Protein AF-A0A520TT79-F1 (afdb_monomer)

Radius of gyration: 25.5 Å; Cα contacts (8 Å, |Δi|>4): 128; chains: 1; bounding box: 28×87×39 Å

Nearest PDB structures (foldseek):
  1na3-assembly1_A  TM=7.933E-01  e=4.179E-03  unidentified
  1a17-assembly1_A  TM=8.486E-01  e=3.997E-02  Homo sapiens
  8a5y-assembly1_K  TM=6.176E-01  e=2.364E-02  Saccharomyces cerevisiae
  6i57-assembly1_A  TM=5.731E-01  e=3.793E-02  Homo sapiens
  3asd-assembly1_A  TM=6.061E-01  e=7.911E-02  Paramagnetospirillum magneticum AMB-1

pLDDT: mean 86.6, std 17.63, range [43.56, 98.81]

Sequence (146 aa):
MKVISFYLISLSLCFLISCSGLQKKELGPKDLEIEALSSSIKLLSDDMGLLKNEILKINAKKPSVQRIIVEADNFWEKGDLSNSSSLLERALRIAKNESAVYLRLSHLRLEQGLAKESSAFASRGLINKEASAWEVVLLSIYTNNS

Foldseek 3Di:
DPPVVVVVVVVVVVPPPPPPPPPPPPQDPVSVVVVVVVVVLVVCLVDLVNLVVLLLPDAWPDPVLRVLQVVLVVCVVVVNLPSSLVSLVVSCVVPVQTLSSLLSQLSSCVVVVNLVRSLVSLVSNCVRPPDDPVSVSSSVSSNVVD

Mean predicted aligned error: 10.43 Å

Structure (mmCIF, N/CA/C/O backbone):
data_AF-A0A520TT79-F1
#
_entry.id   AF-A0A520TT79-F1
#
loop_
_atom_site.group_PDB
_atom_site.id
_atom_site.type_symbol
_atom_site.label_atom_id
_atom_site.label_alt_id
_atom_site.label_comp_id
_atom_site.label_asym_id
_atom_site.label_entity_id
_atom_site.label_seq_id
_atom_site.pdbx_PDB_ins_code
_atom_site.Cartn_x
_atom_site.Cartn_y
_atom_site.Cartn_z
_atom_site.occupancy
_atom_site.B_iso_or_equiv
_atom_site.auth_seq_id
_atom_site.auth_comp_id
_atom_site.auth_asym_id
_atom_site.auth_atom_id
_atom_site.pdbx_PDB_model_num
ATOM 1 N N . MET A 1 1 ? -13.907 74.036 17.811 1.00 52.94 1 MET A N 1
ATOM 2 C CA . MET A 1 1 ? -14.245 72.627 17.489 1.00 52.94 1 MET A CA 1
ATOM 3 C C . MET A 1 1 ? -14.765 72.468 16.049 1.00 52.94 1 MET A C 1
ATOM 5 O O . MET A 1 1 ? -15.885 72.026 15.849 1.00 52.94 1 MET A O 1
ATOM 9 N N . LYS A 1 2 ? -13.990 72.839 15.019 1.00 51.03 2 LYS A N 1
ATOM 10 C CA . LYS A 1 2 ? -14.358 72.584 13.603 1.00 51.03 2 LYS A CA 1
ATOM 11 C C . LYS A 1 2 ? -13.270 71.843 12.817 1.00 51.03 2 LYS A C 1
ATOM 13 O O . LYS A 1 2 ? -13.569 71.220 11.811 1.00 51.03 2 LYS A O 1
ATOM 18 N N . VAL A 1 3 ? -12.034 71.836 13.321 1.00 51.16 3 VAL A N 1
ATOM 19 C CA . VAL A 1 3 ? -10.882 71.230 12.635 1.00 51.16 3 VAL A CA 1
ATOM 20 C C . VAL A 1 3 ? -10.825 69.709 12.839 1.00 51.16 3 VAL A C 1
ATOM 22 O O . VAL A 1 3 ? -10.528 68.981 11.903 1.00 51.16 3 VAL A O 1
ATOM 25 N N . ILE A 1 4 ? -11.213 69.207 14.019 1.00 53.47 4 ILE A N 1
ATOM 26 C CA . ILE A 1 4 ? -11.199 67.762 14.336 1.00 53.47 4 ILE A CA 1
ATOM 27 C C . ILE A 1 4 ? -12.259 66.985 13.527 1.00 53.47 4 ILE A C 1
ATOM 29 O O . ILE A 1 4 ? -12.027 65.845 13.140 1.00 53.47 4 ILE A O 1
ATOM 33 N N . SER A 1 5 ? -13.389 67.623 13.198 1.00 46.81 5 SER A N 1
ATOM 34 C CA . SER A 1 5 ? -14.456 67.022 12.379 1.00 46.81 5 SER A CA 1
ATOM 35 C C . SER A 1 5 ? -14.012 66.765 10.929 1.00 46.81 5 SER A C 1
ATOM 37 O O . SER A 1 5 ? -14.364 65.747 10.341 1.00 46.81 5 SER A O 1
ATOM 39 N N . PHE A 1 6 ? -13.157 67.630 10.369 1.00 50.97 6 PHE A N 1
ATOM 40 C CA . PHE A 1 6 ? -12.697 67.495 8.982 1.00 50.97 6 PHE A CA 1
ATOM 41 C C . PHE A 1 6 ? -11.716 66.326 8.788 1.00 50.97 6 PHE A C 1
ATOM 43 O O . PHE A 1 6 ? -11.747 65.652 7.759 1.00 50.97 6 PHE A O 1
ATOM 50 N N . TYR A 1 7 ? -10.888 66.033 9.798 1.00 53.09 7 TYR A N 1
ATOM 51 C CA . TYR A 1 7 ? -9.951 64.905 9.753 1.00 53.09 7 TYR A CA 1
ATOM 52 C C . TYR A 1 7 ? -10.654 63.543 9.841 1.00 53.09 7 TYR A C 1
ATOM 54 O O . TYR A 1 7 ? -10.237 62.603 9.168 1.00 53.09 7 TYR A O 1
ATOM 62 N N . LEU A 1 8 ? -11.754 63.442 10.596 1.00 52.56 8 LEU A N 1
ATOM 63 C CA . LEU A 1 8 ? -12.540 62.204 10.691 1.00 52.56 8 LEU A CA 1
ATOM 64 C C . LEU A 1 8 ? -13.302 61.881 9.395 1.00 52.56 8 LEU A C 1
ATOM 66 O O . LEU A 1 8 ? -13.481 60.711 9.069 1.00 52.56 8 LEU A O 1
ATOM 70 N N . ILE A 1 9 ? -13.694 62.897 8.622 1.00 54.84 9 ILE A N 1
ATOM 71 C CA . ILE A 1 9 ? -14.357 62.706 7.322 1.00 54.84 9 ILE A CA 1
ATOM 72 C C . ILE A 1 9 ? -13.335 62.327 6.235 1.00 54.84 9 ILE A C 1
ATOM 74 O O . ILE A 1 9 ? -13.615 61.467 5.403 1.00 54.84 9 ILE A O 1
ATOM 78 N N . SER A 1 10 ? -12.125 62.897 6.285 1.00 53.34 10 SER A N 1
ATOM 79 C CA . SER A 1 10 ? -11.020 62.568 5.369 1.00 53.34 10 SER A CA 1
ATOM 80 C C . SER A 1 10 ? -10.529 61.118 5.521 1.00 53.34 10 SER A C 1
ATOM 82 O O . SER A 1 10 ? -10.279 60.439 4.528 1.00 53.34 10 SER A O 1
ATOM 84 N N . LEU A 1 11 ? -10.476 60.592 6.753 1.00 52.38 11 LEU A N 1
ATOM 85 C CA . LEU A 1 11 ? -10.010 59.223 7.012 1.00 52.38 11 LEU A CA 1
ATOM 86 C C . LEU A 1 11 ? -11.015 58.137 6.573 1.00 52.38 11 LEU A C 1
ATOM 88 O O . LEU A 1 11 ? -10.624 57.003 6.311 1.00 52.38 11 LEU A O 1
ATOM 92 N N . SER A 1 12 ? -12.299 58.487 6.445 1.00 52.94 12 SER A N 1
ATOM 93 C CA . SER A 1 12 ? -13.360 57.574 5.991 1.00 52.94 12 SER A CA 1
ATOM 94 C C . SER A 1 12 ? -13.373 57.384 4.464 1.00 52.94 12 SER A C 1
ATOM 96 O O . SER A 1 12 ? -13.800 56.346 3.960 1.00 52.94 12 SER A O 1
ATOM 98 N N . LEU A 1 13 ? -12.849 58.352 3.699 1.00 51.88 13 LEU A N 1
ATOM 99 C CA . LEU A 1 13 ? -12.938 58.344 2.233 1.00 51.88 13 LEU A CA 1
ATOM 100 C C . LEU A 1 13 ? -11.860 57.489 1.536 1.00 51.88 13 LEU A C 1
ATOM 102 O O . LEU A 1 13 ? -11.985 57.196 0.349 1.00 51.88 13 LEU A O 1
ATOM 106 N N . CYS A 1 14 ? -10.832 57.036 2.259 1.00 49.91 14 CYS A N 1
ATOM 107 C CA . CYS A 1 14 ? -9.761 56.198 1.703 1.00 49.91 14 CYS A CA 1
ATOM 108 C C . CYS A 1 14 ? -10.083 54.691 1.680 1.00 49.91 14 CYS A C 1
ATOM 110 O O . CYS A 1 14 ? -9.304 53.921 1.124 1.00 49.91 14 CYS A O 1
ATOM 112 N N . PHE A 1 15 ? -11.219 54.251 2.234 1.00 49.66 15 PHE A N 1
ATOM 113 C CA . PHE A 1 15 ? -11.574 52.824 2.297 1.00 49.66 15 PHE A CA 1
ATOM 114 C C . PHE A 1 15 ? -12.361 52.288 1.088 1.00 49.66 15 PHE A C 1
ATOM 116 O O . PHE A 1 15 ? -12.661 51.099 1.045 1.00 49.66 15 PHE A O 1
ATOM 123 N N . LEU A 1 16 ? -12.676 53.118 0.085 1.00 53.81 16 LEU A N 1
ATOM 124 C CA . LEU A 1 16 ? -13.553 52.718 -1.030 1.00 53.81 16 LEU A CA 1
ATOM 125 C C . LEU A 1 16 ? -12.866 52.587 -2.402 1.00 53.81 16 LEU A C 1
ATOM 127 O O . LEU A 1 16 ? -13.552 52.357 -3.392 1.00 53.81 16 LEU A O 1
ATOM 131 N N . ILE A 1 17 ? -11.531 52.665 -2.491 1.00 55.91 17 ILE A N 1
ATOM 132 C CA . ILE A 1 17 ? -10.802 52.548 -3.778 1.00 55.91 17 ILE A CA 1
ATOM 133 C C . ILE A 1 17 ? -9.910 51.298 -3.835 1.00 55.91 17 ILE A C 1
ATOM 135 O O . ILE A 1 17 ? -8.846 51.283 -4.439 1.00 55.91 17 ILE A O 1
ATOM 139 N N . SER A 1 18 ? -10.343 50.196 -3.230 1.00 48.12 18 SER A N 1
ATOM 140 C CA . SER A 1 18 ? -9.781 48.875 -3.543 1.00 48.12 18 SER A CA 1
ATOM 141 C C . SER A 1 18 ? -10.837 47.992 -4.197 1.00 48.12 18 SER A C 1
ATOM 143 O O . SER A 1 18 ? -11.164 46.916 -3.717 1.00 48.12 18 SER A O 1
ATOM 145 N N . CYS A 1 19 ? -11.359 48.452 -5.337 1.00 50.62 19 CYS A N 1
ATOM 146 C CA . CYS A 1 19 ? -11.768 47.535 -6.396 1.00 50.62 19 CYS A CA 1
ATOM 147 C C . CYS A 1 19 ? -10.488 47.078 -7.1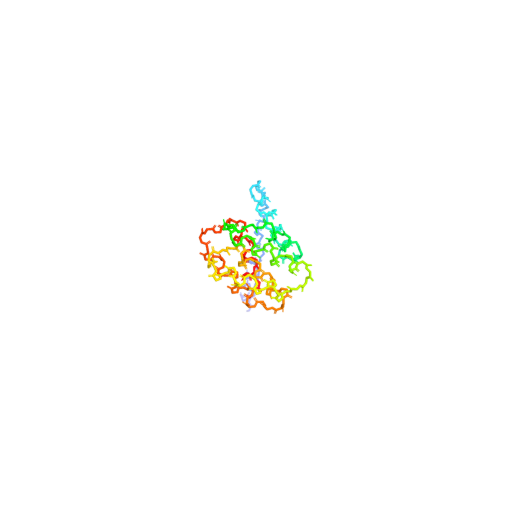00 1.00 50.62 19 CYS A C 1
ATOM 149 O O . CYS A 1 19 ? -10.089 47.630 -8.124 1.00 50.62 19 CYS A O 1
ATOM 151 N N . SER A 1 20 ? -9.803 46.094 -6.518 1.00 51.97 20 SER A N 1
ATOM 152 C CA . SER A 1 20 ? -8.870 45.276 -7.279 1.00 51.97 20 SER A CA 1
ATOM 153 C C . SER A 1 20 ? -9.671 44.646 -8.414 1.00 51.97 20 SER A C 1
ATOM 155 O O . SER A 1 20 ? -10.565 43.832 -8.189 1.00 51.97 20 SER A O 1
ATOM 157 N N . GLY A 1 21 ? -9.396 45.084 -9.643 1.00 52.28 21 GLY A N 1
ATOM 158 C CA . GLY A 1 21 ? -9.916 44.442 -10.837 1.00 52.28 21 GLY A CA 1
ATOM 159 C C . GLY A 1 21 ? -9.570 42.962 -10.765 1.00 52.28 21 GLY A C 1
ATOM 160 O O . GLY A 1 21 ? -8.401 42.588 -10.848 1.00 52.28 21 GLY A O 1
ATOM 161 N N . LEU A 1 22 ? -10.589 42.130 -10.560 1.00 43.56 22 LEU A N 1
ATOM 162 C CA . LEU A 1 22 ? -10.468 40.688 -10.654 1.00 43.56 22 LEU A CA 1
ATOM 163 C C . LEU A 1 22 ? -10.221 40.393 -12.137 1.00 43.56 22 LEU A C 1
ATOM 165 O O . LEU A 1 22 ? -11.156 40.273 -12.928 1.00 43.56 22 LEU A O 1
ATOM 169 N N . GLN A 1 23 ? -8.951 40.373 -12.543 1.00 52.06 23 GLN A N 1
ATOM 170 C CA . GLN A 1 23 ? -8.564 39.837 -13.838 1.00 52.06 23 GLN A CA 1
ATOM 171 C C . GLN A 1 23 ? -9.027 38.383 -13.832 1.00 52.06 23 GLN A C 1
ATOM 173 O O . GLN A 1 23 ? -8.445 37.535 -13.154 1.00 52.06 23 GLN A O 1
ATOM 178 N N . LYS A 1 24 ? -10.126 38.105 -14.536 1.00 52.28 24 LYS A N 1
ATOM 179 C CA . LYS A 1 24 ? -10.556 36.745 -14.828 1.00 52.28 24 LYS A CA 1
ATOM 180 C C . LYS A 1 24 ? -9.459 36.158 -15.709 1.00 52.28 24 LYS A C 1
ATOM 182 O O . LYS A 1 24 ? -9.449 36.380 -16.914 1.00 52.28 24 LYS A O 1
ATOM 187 N N . LYS A 1 25 ? -8.463 35.530 -15.080 1.00 61.00 25 LYS A N 1
ATOM 188 C CA . LYS A 1 25 ? -7.394 34.820 -15.772 1.00 61.00 25 LYS A CA 1
ATOM 189 C C . LYS A 1 25 ? -8.090 33.757 -16.612 1.00 61.00 25 LYS A C 1
ATOM 191 O O . LYS A 1 25 ? -8.681 32.838 -16.054 1.00 61.00 25 LYS A O 1
ATOM 196 N N . GLU A 1 26 ? -8.109 33.933 -17.927 1.00 61.06 26 GLU A N 1
ATOM 197 C CA . GLU A 1 26 ? -8.547 32.871 -18.823 1.00 61.06 26 GLU A CA 1
ATOM 198 C C . GLU A 1 26 ? -7.565 31.716 -18.633 1.00 61.06 26 GLU A C 1
ATOM 200 O O . GLU A 1 26 ? -6.360 31.874 -18.848 1.00 61.06 26 GLU A O 1
ATOM 205 N N . LEU A 1 27 ? -8.060 30.598 -18.098 1.00 64.62 27 LEU A N 1
ATOM 206 C CA . LEU A 1 27 ? -7.239 29.418 -17.871 1.00 64.62 27 LEU A CA 1
ATOM 207 C C . LEU A 1 27 ? -6.736 28.915 -19.223 1.00 64.62 27 LEU A C 1
ATOM 209 O O . LEU A 1 27 ? -7.521 28.687 -20.146 1.00 64.62 27 LEU A O 1
ATOM 213 N N . GLY A 1 28 ? -5.421 28.733 -19.333 1.00 73.12 28 GLY A N 1
ATOM 214 C CA . GLY A 1 28 ? -4.843 28.083 -20.500 1.00 73.12 28 GLY A CA 1
ATOM 215 C C . GLY A 1 28 ? -5.173 26.582 -20.512 1.00 73.12 28 GLY A C 1
ATOM 216 O O . GLY A 1 28 ? -5.502 26.015 -19.469 1.00 73.12 28 GLY A O 1
ATOM 217 N N . PRO A 1 29 ? -5.008 25.885 -21.649 1.00 74.81 29 PRO A N 1
ATOM 218 C CA . PRO A 1 29 ? -5.237 24.437 -21.749 1.00 74.81 29 PRO A CA 1
ATOM 219 C C . PRO A 1 29 ? -4.498 23.615 -20.679 1.00 74.81 29 PRO A C 1
ATOM 221 O O . PRO A 1 29 ? -5.057 22.691 -20.100 1.00 74.81 29 PRO A O 1
ATOM 224 N N . LYS A 1 30 ? -3.263 24.013 -20.346 1.00 75.56 30 LYS A N 1
ATOM 225 C CA . LYS A 1 30 ? -2.453 23.386 -19.292 1.00 75.56 30 LYS A CA 1
ATOM 226 C C . LYS A 1 30 ? -3.030 23.591 -17.887 1.00 75.56 30 LYS A C 1
ATOM 228 O O . LYS A 1 30 ? -2.898 22.713 -17.041 1.00 75.56 30 LYS A O 1
ATOM 233 N N . ASP A 1 31 ? -3.659 24.738 -17.634 1.00 75.19 31 ASP A N 1
ATOM 234 C CA . ASP A 1 31 ? -4.304 25.014 -16.348 1.00 75.19 31 ASP A CA 1
ATOM 235 C C . ASP A 1 31 ? -5.553 24.126 -16.184 1.00 75.19 31 ASP A C 1
ATOM 237 O O . ASP A 1 31 ? -5.771 23.572 -15.108 1.00 75.19 31 ASP A O 1
ATOM 241 N N . LEU A 1 32 ? -6.308 23.905 -17.271 1.00 74.06 32 LEU A N 1
ATOM 242 C CA . LEU A 1 32 ? -7.468 23.003 -17.297 1.00 74.06 32 LEU A CA 1
ATOM 243 C C . LEU A 1 32 ? -7.077 21.534 -17.053 1.00 74.06 32 LEU A C 1
ATOM 245 O O . LEU A 1 32 ? -7.771 20.830 -16.323 1.00 74.06 32 LEU A O 1
ATOM 249 N N . GLU A 1 33 ? -5.958 21.065 -17.614 1.00 81.19 33 GLU A N 1
ATOM 250 C CA . GLU A 1 33 ? -5.441 19.707 -17.366 1.00 81.19 33 GLU A CA 1
ATOM 251 C C . GLU A 1 33 ? -5.038 19.494 -15.899 1.00 81.19 33 GLU A C 1
ATOM 253 O O . GLU A 1 33 ? -5.333 18.449 -15.316 1.00 81.19 33 GLU A O 1
ATOM 258 N N . ILE A 1 34 ? -4.391 20.488 -15.281 1.00 80.88 34 ILE A N 1
ATOM 259 C CA . ILE A 1 34 ? -3.998 20.431 -13.866 1.00 80.88 34 ILE A CA 1
ATOM 260 C C . ILE A 1 34 ? -5.237 20.411 -12.964 1.00 80.88 34 ILE A C 1
ATOM 262 O O . ILE A 1 34 ? -5.281 19.646 -12.000 1.00 80.88 34 ILE A O 1
ATOM 266 N N . GLU A 1 35 ? -6.255 21.211 -13.276 1.00 83.44 35 GLU A N 1
ATOM 267 C CA . GLU A 1 35 ? -7.514 21.239 -12.528 1.00 83.44 35 GLU A CA 1
ATOM 268 C C . GLU A 1 35 ? -8.294 19.918 -12.671 1.00 83.44 35 GLU A C 1
ATOM 270 O O . GLU A 1 35 ? -8.775 19.355 -11.681 1.00 83.44 35 GLU A O 1
ATOM 275 N N . ALA A 1 36 ? -8.338 19.350 -13.879 1.00 83.75 36 ALA A N 1
ATOM 276 C CA . ALA A 1 36 ? -8.932 18.038 -14.127 1.00 83.75 36 ALA A CA 1
ATOM 277 C C . ALA A 1 36 ? -8.192 16.915 -13.373 1.00 83.75 36 ALA A C 1
ATOM 279 O O . ALA A 1 36 ? -8.818 16.042 -12.766 1.00 83.75 36 ALA A O 1
ATOM 280 N N . LEU A 1 37 ? -6.858 16.954 -13.336 1.00 86.12 37 LEU A N 1
ATOM 281 C CA . LEU A 1 37 ? -6.066 16.008 -12.550 1.00 86.12 37 LEU A CA 1
ATOM 282 C C . LEU A 1 37 ? -6.316 16.180 -11.046 1.00 86.12 37 LEU A C 1
ATOM 284 O O . LEU A 1 37 ? -6.531 15.197 -10.341 1.00 86.12 37 LEU A O 1
ATOM 288 N N . SER A 1 38 ? -6.322 17.420 -10.552 1.00 87.69 38 SER A N 1
ATOM 289 C CA . SER A 1 38 ? -6.562 17.721 -9.138 1.00 87.69 38 SER A CA 1
ATOM 290 C C . SER A 1 38 ? -7.940 17.240 -8.681 1.00 87.69 38 SER A C 1
ATOM 292 O O . SER A 1 38 ? -8.050 16.607 -7.631 1.00 87.69 38 SER A O 1
ATOM 294 N N . SER A 1 39 ? -8.976 17.468 -9.489 1.00 88.69 39 SER A N 1
ATOM 295 C CA . SER A 1 39 ? -10.327 16.973 -9.205 1.00 88.69 39 SER A CA 1
ATOM 296 C C . SER A 1 39 ? -10.409 15.444 -9.224 1.00 88.69 39 SER A C 1
ATOM 298 O O . SER A 1 39 ? -11.048 14.865 -8.348 1.00 88.69 39 SER A O 1
ATOM 300 N N . SER A 1 40 ? -9.695 14.780 -10.139 1.00 89.19 40 SER A N 1
ATOM 301 C CA . SER A 1 40 ? -9.605 13.313 -10.180 1.00 89.19 40 SER A CA 1
ATOM 302 C C . SER A 1 40 ? -8.903 12.740 -8.944 1.00 89.19 40 SER A C 1
ATOM 304 O O . SER A 1 40 ? -9.369 11.761 -8.368 1.00 89.19 40 SER A O 1
ATOM 306 N N . ILE A 1 41 ? -7.813 13.370 -8.492 1.00 90.31 41 ILE A N 1
ATOM 307 C CA . ILE A 1 41 ? -7.112 12.978 -7.258 1.00 90.31 41 ILE A CA 1
ATOM 308 C C . ILE A 1 41 ? -8.011 13.188 -6.038 1.00 90.31 41 ILE A C 1
ATOM 310 O O . ILE A 1 41 ? -8.025 12.350 -5.140 1.00 90.31 41 ILE A O 1
ATOM 314 N N . LYS A 1 42 ? -8.782 14.280 -6.005 1.00 90.88 42 LYS A N 1
ATOM 315 C CA . LYS A 1 42 ? -9.734 14.536 -4.922 1.00 90.88 42 LYS A CA 1
ATOM 316 C C . LYS A 1 42 ? -10.812 13.454 -4.862 1.00 90.88 42 LYS A C 1
ATOM 318 O O . LYS A 1 42 ? -11.013 12.874 -3.804 1.00 90.88 42 LYS A O 1
ATOM 323 N N . LEU A 1 43 ? -11.426 13.128 -6.001 1.00 91.88 43 LEU A N 1
ATOM 324 C CA . LEU A 1 43 ? -12.390 12.029 -6.099 1.00 91.88 43 LEU A CA 1
ATOM 325 C C . LEU A 1 43 ? -11.787 10.714 -5.585 1.00 91.88 43 LEU A C 1
ATOM 327 O O . LEU A 1 43 ? -12.423 9.995 -4.822 1.00 91.88 43 LEU A O 1
ATOM 331 N N . LEU A 1 44 ? -10.545 10.425 -5.978 1.00 91.94 44 LEU A N 1
ATOM 332 C CA . LEU A 1 44 ? -9.833 9.226 -5.552 1.00 91.94 44 LEU A CA 1
ATOM 333 C C . LEU A 1 44 ? -9.551 9.207 -4.041 1.00 91.94 44 LEU A C 1
ATOM 335 O O . LEU A 1 44 ? -9.593 8.147 -3.431 1.00 91.94 44 LEU A O 1
ATOM 339 N N . SER A 1 45 ? -9.264 10.360 -3.433 1.00 90.94 45 SER A N 1
ATOM 340 C CA . SER A 1 45 ? -9.058 10.474 -1.984 1.00 90.94 45 SER A CA 1
ATOM 341 C C . SER A 1 45 ? -10.355 10.329 -1.184 1.00 90.94 45 SER A C 1
ATOM 343 O O . SER A 1 45 ? -10.297 9.907 -0.031 1.00 90.94 45 SER A O 1
ATOM 345 N N . ASP A 1 46 ? -11.496 10.702 -1.764 1.00 92.50 46 ASP A N 1
ATOM 346 C CA . ASP A 1 46 ? -12.797 10.688 -1.086 1.00 92.50 46 ASP A CA 1
ATOM 347 C C . ASP A 1 46 ? -13.490 9.311 -1.179 1.00 92.50 46 ASP A C 1
ATOM 349 O O . ASP A 1 46 ? -14.313 8.972 -0.327 1.00 92.50 46 ASP A O 1
ATOM 353 N N . ASP A 1 47 ? -13.144 8.492 -2.179 1.00 95.00 47 ASP A N 1
ATOM 354 C CA . ASP A 1 47 ? -13.708 7.155 -2.388 1.00 95.00 47 ASP A CA 1
ATOM 355 C C . ASP A 1 47 ? -12.656 6.053 -2.184 1.00 95.00 47 ASP A C 1
ATOM 357 O O . ASP A 1 47 ? -11.873 5.695 -3.071 1.00 95.00 47 ASP A O 1
ATOM 361 N N . MET A 1 48 ? -12.690 5.457 -0.992 1.00 92.62 48 MET A N 1
ATOM 362 C CA . MET A 1 48 ? -11.810 4.353 -0.611 1.00 92.62 48 MET A CA 1
ATOM 363 C C . MET A 1 48 ? -11.957 3.121 -1.517 1.00 92.62 48 MET A C 1
ATOM 365 O O . MET A 1 48 ? -10.974 2.421 -1.761 1.00 92.62 48 MET A O 1
ATOM 369 N N . GLY A 1 49 ? -13.147 2.854 -2.058 1.00 95.81 49 GLY A N 1
ATOM 370 C CA . GLY A 1 49 ? -13.361 1.735 -2.975 1.00 95.81 49 GLY A CA 1
ATOM 371 C C . GLY A 1 49 ? -12.652 1.955 -4.310 1.00 95.81 49 GLY A C 1
ATOM 372 O O . GLY A 1 49 ? -11.970 1.058 -4.811 1.00 95.81 49 GLY A O 1
ATOM 373 N N . LEU A 1 50 ? -12.748 3.168 -4.861 1.00 96.31 50 LEU A N 1
ATOM 374 C CA . LEU A 1 50 ? -12.005 3.543 -6.067 1.00 96.31 50 LEU A CA 1
ATOM 375 C C . LEU A 1 50 ? -10.494 3.501 -5.832 1.00 96.31 50 LEU A C 1
ATOM 377 O O . LEU A 1 50 ? -9.765 2.929 -6.644 1.00 96.31 50 LEU A O 1
ATOM 381 N N . LEU A 1 51 ? -10.022 4.030 -4.702 1.00 96.56 51 LEU A N 1
ATOM 382 C CA . LEU A 1 51 ? -8.604 4.002 -4.349 1.00 96.56 51 LEU A CA 1
ATOM 383 C C . LEU A 1 51 ? -8.059 2.574 -4.242 1.00 96.56 51 LEU A C 1
ATOM 385 O O . LEU A 1 51 ? -6.984 2.278 -4.769 1.00 96.56 51 LEU A O 1
ATOM 389 N N . LYS A 1 52 ? -8.815 1.667 -3.616 1.00 97.69 52 LYS A N 1
ATOM 390 C CA . LYS A 1 52 ? -8.476 0.242 -3.557 1.00 97.69 52 LYS A CA 1
ATOM 391 C C . LYS A 1 52 ? -8.348 -0.365 -4.952 1.00 97.69 52 LYS A C 1
ATOM 393 O O . LYS A 1 52 ? -7.360 -1.042 -5.230 1.00 97.69 52 LYS A O 1
ATOM 398 N N . ASN A 1 53 ? -9.295 -0.084 -5.846 1.00 97.62 53 ASN A N 1
ATOM 399 C CA . ASN A 1 53 ? -9.264 -0.594 -7.218 1.00 97.62 53 ASN A CA 1
ATOM 400 C C . ASN A 1 53 ? -8.027 -0.121 -7.993 1.00 97.62 53 ASN A C 1
ATOM 402 O O . ASN A 1 53 ? -7.451 -0.897 -8.753 1.00 97.62 53 ASN A O 1
ATOM 406 N N . GLU A 1 54 ? -7.593 1.126 -7.798 1.00 97.31 54 GLU A N 1
ATOM 407 C CA . GLU A 1 54 ? -6.351 1.622 -8.402 1.00 97.31 54 GLU A CA 1
ATOM 408 C C . GLU A 1 54 ? -5.109 0.932 -7.829 1.00 97.31 54 GLU A C 1
ATOM 410 O O . GLU A 1 54 ? -4.187 0.602 -8.574 1.00 97.31 54 GLU A O 1
ATOM 415 N N . ILE A 1 55 ? -5.096 0.635 -6.529 1.00 98.12 55 ILE A N 1
ATOM 416 C CA . ILE A 1 55 ? -3.985 -0.069 -5.873 1.00 98.12 55 ILE A CA 1
ATOM 417 C C . ILE A 1 55 ? -3.855 -1.514 -6.353 1.00 98.12 55 ILE A C 1
ATOM 419 O O . ILE A 1 55 ? -2.737 -1.973 -6.599 1.00 98.12 55 ILE A O 1
ATOM 423 N N . LEU A 1 56 ? -4.970 -2.228 -6.525 1.00 98.06 56 LEU A N 1
ATOM 424 C CA . LEU A 1 56 ? -4.966 -3.623 -6.982 1.00 98.06 56 LEU A CA 1
ATOM 425 C C . LEU A 1 56 ? -4.368 -3.782 -8.391 1.00 98.06 56 LEU A C 1
ATOM 427 O O . LEU A 1 56 ? -3.821 -4.834 -8.715 1.00 98.06 56 LEU A O 1
ATOM 431 N N . LYS A 1 57 ? -4.383 -2.723 -9.210 1.00 97.88 57 LYS A N 1
ATOM 432 C CA . LYS A 1 57 ? -3.747 -2.703 -10.539 1.00 97.88 57 LYS A CA 1
ATOM 433 C C . LYS A 1 57 ? -2.220 -2.587 -10.479 1.00 97.88 57 LYS A C 1
ATOM 435 O O . LYS A 1 57 ? -1.549 -2.845 -11.479 1.00 97.88 57 LYS A O 1
ATOM 440 N N . ILE A 1 58 ? -1.657 -2.181 -9.340 1.00 98.06 58 ILE A N 1
ATOM 441 C CA . ILE A 1 58 ? -0.215 -1.993 -9.184 1.00 98.06 58 ILE A CA 1
ATOM 442 C C . ILE A 1 58 ? 0.458 -3.340 -8.946 1.00 98.06 58 ILE A C 1
ATOM 444 O O . ILE A 1 58 ? 0.221 -4.004 -7.930 1.00 98.06 58 ILE A O 1
ATOM 448 N N . ASN A 1 59 ? 1.355 -3.699 -9.860 1.00 98.00 59 ASN A N 1
ATOM 449 C CA . ASN A 1 59 ? 2.196 -4.882 -9.748 1.00 98.00 59 ASN A CA 1
ATOM 450 C C . ASN A 1 59 ? 3.505 -4.565 -9.018 1.00 98.00 59 ASN A C 1
ATOM 452 O O . ASN A 1 59 ? 4.098 -3.505 -9.206 1.00 98.00 59 ASN A O 1
ATOM 456 N N . ALA A 1 60 ? 3.992 -5.522 -8.234 1.00 97.44 60 ALA A N 1
ATOM 457 C CA . ALA A 1 60 ? 5.353 -5.517 -7.727 1.00 97.44 60 ALA A CA 1
ATOM 458 C C . ALA A 1 60 ? 6.364 -5.738 -8.852 1.00 97.44 60 ALA A C 1
ATOM 460 O O . ALA A 1 60 ? 6.132 -6.488 -9.804 1.00 97.44 60 ALA A O 1
ATOM 461 N N . LYS A 1 61 ? 7.551 -5.161 -8.677 1.00 94.81 61 LYS A N 1
ATOM 462 C CA . LYS A 1 61 ? 8.660 -5.330 -9.621 1.00 94.81 61 LYS A CA 1
ATOM 463 C C . LYS A 1 61 ? 9.242 -6.736 -9.598 1.00 94.81 61 LYS A C 1
ATOM 465 O O . LYS A 1 61 ? 9.695 -7.248 -10.621 1.00 94.81 61 LYS A O 1
ATOM 470 N N . LYS A 1 62 ? 9.271 -7.369 -8.422 1.00 95.00 62 LYS A N 1
ATOM 471 C CA . LYS A 1 62 ? 9.833 -8.715 -8.248 1.00 95.00 62 LYS A CA 1
ATOM 472 C C . LYS A 1 62 ? 8.752 -9.790 -8.424 1.00 95.00 62 LYS A C 1
ATOM 474 O O . LYS A 1 62 ? 7.818 -9.821 -7.623 1.00 95.00 62 LYS A O 1
ATOM 479 N N . PRO A 1 63 ? 8.914 -10.771 -9.335 1.00 96.44 63 PRO A N 1
ATOM 480 C CA . PRO A 1 63 ? 7.923 -11.838 -9.531 1.00 96.44 63 PRO A CA 1
ATOM 481 C C . PRO A 1 63 ? 7.644 -12.689 -8.281 1.00 96.44 63 PRO A C 1
ATOM 483 O O . PRO A 1 63 ? 6.536 -13.185 -8.082 1.00 96.44 63 PRO A O 1
ATOM 486 N N . SER A 1 64 ? 8.645 -12.879 -7.416 1.00 96.56 64 SER A N 1
ATOM 487 C CA . SER A 1 64 ? 8.466 -13.575 -6.135 1.00 96.56 64 SER A CA 1
ATOM 488 C C . SER A 1 64 ? 7.562 -12.805 -5.174 1.00 96.56 64 SER A C 1
ATOM 490 O O . SER A 1 64 ? 6.782 -13.427 -4.461 1.00 96.56 64 SER A O 1
ATOM 492 N N . VAL A 1 65 ? 7.638 -11.474 -5.184 1.00 98.25 65 VAL A N 1
ATOM 493 C CA . VAL A 1 65 ? 6.781 -10.602 -4.378 1.00 98.25 65 VAL A CA 1
ATOM 494 C C . VAL A 1 65 ? 5.393 -10.495 -4.998 1.00 98.25 65 VAL A C 1
ATOM 496 O O . VAL A 1 65 ? 4.411 -10.604 -4.272 1.00 98.25 65 VAL A O 1
ATOM 499 N N . GLN A 1 66 ? 5.297 -10.400 -6.328 1.00 98.38 66 GLN A N 1
ATOM 500 C CA . GLN A 1 66 ? 4.016 -10.360 -7.037 1.00 98.38 66 GLN A CA 1
ATOM 501 C C . GLN A 1 66 ? 3.130 -11.563 -6.697 1.00 98.38 66 GLN A C 1
ATOM 503 O O . GLN A 1 66 ? 1.939 -11.402 -6.465 1.00 98.38 66 GLN A O 1
ATOM 508 N N . ARG A 1 67 ? 3.701 -12.771 -6.602 1.00 98.50 67 ARG A N 1
ATOM 509 C CA . ARG A 1 67 ? 2.937 -13.961 -6.188 1.00 98.50 67 ARG A CA 1
ATOM 510 C C . ARG A 1 67 ? 2.334 -13.825 -4.788 1.00 98.50 67 ARG A C 1
ATOM 512 O O . ARG A 1 67 ? 1.205 -14.247 -4.579 1.00 98.50 67 ARG A O 1
ATOM 519 N N . ILE A 1 68 ? 3.071 -13.225 -3.852 1.00 98.69 68 ILE A N 1
ATOM 520 C CA . ILE A 1 68 ? 2.591 -12.984 -2.483 1.00 98.69 68 ILE A CA 1
ATOM 521 C C . ILE A 1 68 ? 1.504 -11.911 -2.481 1.00 98.69 68 ILE A C 1
ATOM 523 O O . ILE A 1 68 ? 0.516 -12.055 -1.773 1.00 98.69 68 ILE A O 1
ATOM 527 N N . ILE A 1 69 ? 1.672 -10.861 -3.288 1.00 98.62 69 ILE A N 1
ATOM 528 C CA . ILE A 1 69 ? 0.664 -9.815 -3.471 1.00 98.62 69 ILE A CA 1
ATOM 529 C C . ILE A 1 69 ? -0.650 -10.406 -3.980 1.00 98.62 69 ILE A C 1
ATOM 531 O O . ILE A 1 69 ? -1.679 -10.158 -3.374 1.00 98.62 69 ILE A O 1
ATOM 535 N N . VAL A 1 70 ? -0.618 -11.235 -5.026 1.00 98.69 70 VAL A N 1
ATOM 536 C CA . VAL A 1 70 ? -1.833 -11.867 -5.570 1.00 98.69 70 VAL A CA 1
ATOM 537 C C . VAL A 1 70 ? -2.543 -12.706 -4.503 1.00 98.69 70 VAL A C 1
ATOM 539 O O . VAL A 1 70 ? -3.765 -12.682 -4.394 1.00 98.69 70 VAL A O 1
ATOM 542 N N . GLU A 1 71 ? -1.791 -13.440 -3.682 1.00 98.75 71 GLU A N 1
ATOM 543 C CA . GLU A 1 71 ? -2.356 -14.194 -2.560 1.00 98.75 71 GLU A CA 1
ATOM 544 C C . GLU A 1 71 ? -2.972 -13.269 -1.494 1.00 98.75 71 GLU A C 1
ATOM 546 O O . GLU A 1 71 ? 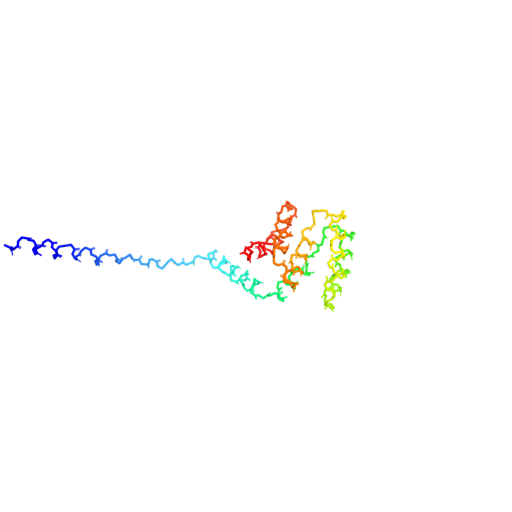-4.085 -13.516 -1.034 1.00 98.75 71 GLU A O 1
ATOM 551 N N . ALA A 1 72 ? -2.287 -12.181 -1.136 1.00 98.81 72 ALA A N 1
ATOM 552 C CA . ALA A 1 72 ? -2.780 -11.199 -0.175 1.00 98.81 72 ALA A CA 1
ATOM 553 C C . ALA A 1 72 ? -4.032 -10.460 -0.669 1.00 98.81 72 ALA A C 1
ATOM 555 O O . ALA A 1 72 ? -4.953 -10.243 0.118 1.00 98.81 72 ALA A O 1
ATOM 556 N N . ASP A 1 73 ? -4.080 -10.113 -1.954 1.00 98.75 73 ASP A N 1
ATOM 557 C CA . ASP A 1 73 ? -5.215 -9.455 -2.600 1.00 98.75 73 ASP A CA 1
ATOM 558 C C . ASP A 1 73 ? -6.443 -10.384 -2.579 1.00 98.75 73 ASP A C 1
ATOM 560 O O . ASP A 1 73 ? -7.527 -9.954 -2.195 1.00 98.75 73 ASP A O 1
ATOM 564 N N . ASN A 1 74 ? -6.266 -11.692 -2.815 1.00 98.62 74 ASN A N 1
ATOM 565 C CA . ASN A 1 74 ? -7.348 -12.680 -2.683 1.00 98.62 74 ASN A CA 1
ATOM 566 C C . ASN A 1 74 ? -7.934 -12.762 -1.261 1.00 98.62 74 ASN A C 1
ATOM 568 O O . ASN A 1 74 ? -9.135 -12.984 -1.100 1.00 98.62 74 ASN A O 1
ATOM 572 N N . PHE A 1 75 ? -7.106 -12.650 -0.215 1.00 98.75 75 PHE A N 1
ATOM 573 C CA . PHE A 1 75 ? -7.602 -12.576 1.166 1.00 98.75 75 PHE A CA 1
ATOM 574 C C . PHE A 1 75 ? -8.304 -11.245 1.431 1.00 98.75 75 PHE A C 1
ATOM 576 O O . PHE A 1 75 ? -9.358 -11.211 2.067 1.00 98.75 75 PHE A O 1
ATOM 583 N N . TRP A 1 76 ? -7.751 -10.159 0.899 1.00 98.38 76 TRP A N 1
ATOM 584 C CA . TRP A 1 76 ? -8.285 -8.820 1.079 1.00 98.38 76 TRP A CA 1
ATOM 585 C C . TRP A 1 76 ? -9.670 -8.647 0.446 1.00 98.38 76 TRP A C 1
ATOM 587 O O . TRP A 1 76 ? -10.576 -8.113 1.085 1.00 98.38 76 TRP A O 1
ATOM 597 N N . GLU A 1 77 ? -9.878 -9.147 -0.771 1.00 97.44 77 GLU A N 1
ATOM 598 C CA . GLU A 1 77 ? -11.183 -9.133 -1.447 1.00 97.44 77 GLU A CA 1
ATOM 599 C C . GLU A 1 77 ? -12.250 -9.934 -0.688 1.00 97.44 77 GLU A C 1
ATOM 601 O O . GLU A 1 77 ? -13.430 -9.594 -0.728 1.00 97.44 77 GLU A 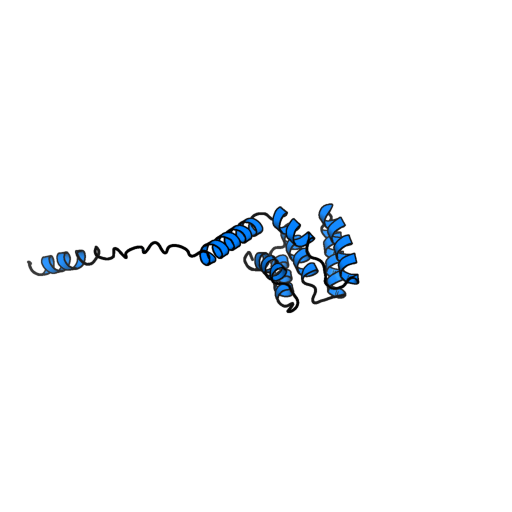O 1
ATOM 606 N N . LYS A 1 78 ? -11.840 -10.961 0.066 1.00 98.00 78 LYS A N 1
ATOM 607 C CA . LYS A 1 78 ? -12.724 -11.760 0.931 1.00 98.00 78 LYS A CA 1
ATOM 608 C C . LYS A 1 78 ? -12.979 -11.125 2.302 1.00 98.00 78 LYS A C 1
ATOM 610 O O . LYS A 1 78 ? -13.692 -11.711 3.112 1.00 98.00 78 LYS A O 1
ATOM 615 N N . GLY A 1 79 ? -12.388 -9.962 2.581 1.00 97.56 79 GLY A N 1
ATOM 616 C CA . GLY A 1 79 ? -12.480 -9.282 3.875 1.00 97.56 79 GLY A CA 1
ATOM 617 C C . GLY A 1 79 ? -11.567 -9.858 4.962 1.00 97.56 79 GLY A C 1
ATOM 618 O O . GLY A 1 79 ? -11.636 -9.426 6.111 1.00 97.56 79 GLY A O 1
ATOM 619 N N . ASP A 1 80 ? -10.680 -10.798 4.631 1.00 98.31 80 ASP A N 1
ATOM 620 C CA . ASP A 1 80 ? -9.703 -11.347 5.572 1.00 98.31 80 ASP A CA 1
ATOM 621 C C . ASP A 1 80 ? -8.462 -10.444 5.645 1.00 98.31 80 ASP A C 1
ATOM 623 O O . ASP A 1 80 ? -7.387 -10.717 5.096 1.00 98.31 80 ASP A 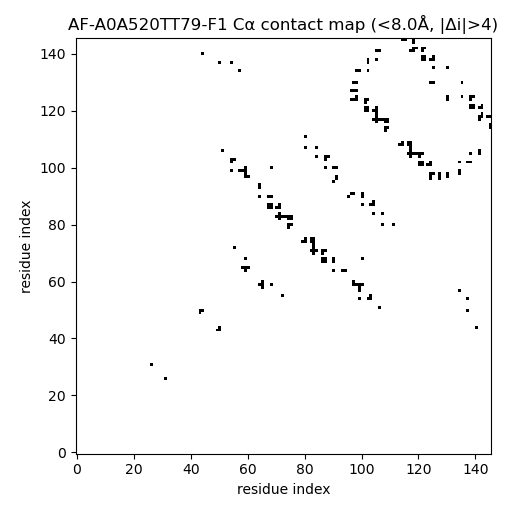O 1
ATOM 627 N N . LEU A 1 81 ? -8.635 -9.314 6.332 1.00 98.00 81 LEU A N 1
ATOM 628 C CA . LEU A 1 81 ? -7.599 -8.286 6.451 1.00 98.00 81 LEU A CA 1
ATOM 629 C C . LEU A 1 81 ? -6.380 -8.779 7.247 1.00 98.00 81 LEU A C 1
ATOM 631 O O . LEU A 1 81 ? -5.276 -8.260 7.067 1.00 98.00 81 LEU A O 1
ATOM 635 N N . SER A 1 82 ? -6.565 -9.774 8.123 1.00 97.81 82 SER A N 1
ATOM 636 C CA . SER A 1 82 ? -5.507 -10.340 8.966 1.00 97.81 82 SER A CA 1
ATOM 637 C C . SER A 1 82 ? -4.516 -11.155 8.135 1.00 97.81 82 SER A C 1
ATOM 639 O O . SER A 1 82 ? -3.315 -10.860 8.131 1.00 97.81 82 SER A O 1
ATOM 641 N 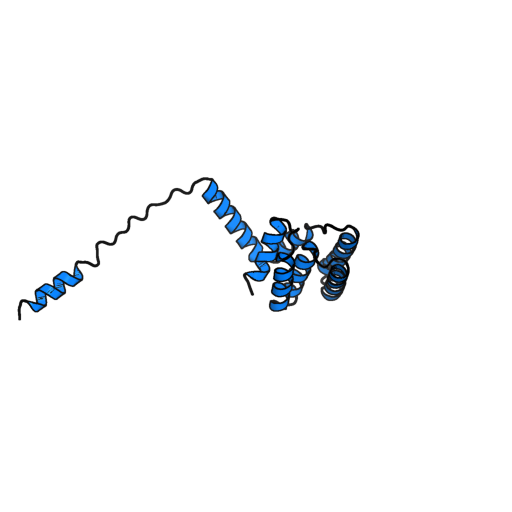N . ASN A 1 83 ? -5.013 -12.125 7.358 1.00 98.56 83 ASN A N 1
ATOM 642 C CA . ASN A 1 83 ? -4.152 -12.936 6.499 1.00 98.56 83 ASN A CA 1
ATOM 643 C C . ASN A 1 83 ? -3.519 -12.100 5.383 1.00 98.56 83 ASN A C 1
ATOM 645 O O . ASN A 1 83 ? -2.322 -12.245 5.121 1.00 98.56 83 ASN A O 1
ATOM 649 N N . SER A 1 84 ? -4.271 -11.161 4.799 1.00 98.75 84 SER A N 1
ATOM 650 C CA . SER A 1 84 ? -3.718 -10.216 3.822 1.00 98.75 84 SER A CA 1
ATOM 651 C C . SER A 1 84 ? -2.561 -9.389 4.409 1.00 98.75 84 SER A C 1
ATOM 653 O O . SER A 1 84 ? -1.466 -9.354 3.841 1.00 98.75 84 SER A O 1
ATOM 655 N N . SER A 1 85 ? -2.742 -8.823 5.611 1.00 98.62 85 SER A N 1
ATOM 656 C CA . SER A 1 85 ? -1.686 -8.082 6.320 1.00 98.62 85 SER A CA 1
ATOM 657 C C . SER A 1 85 ? -0.439 -8.934 6.565 1.00 98.62 85 SER A C 1
ATOM 659 O O . SER A 1 85 ? 0.675 -8.503 6.266 1.00 98.62 85 SER A O 1
ATOM 661 N N . SER A 1 86 ? -0.615 -10.157 7.075 1.00 98.69 86 SER A N 1
ATOM 662 C CA . SER A 1 86 ? 0.490 -11.076 7.378 1.00 98.69 86 SER A CA 1
ATOM 663 C C . SER A 1 86 ? 1.331 -11.403 6.135 1.00 98.69 86 SER A C 1
ATOM 665 O O . SER A 1 86 ? 2.569 -11.390 6.180 1.00 98.69 86 SER A O 1
ATOM 667 N N . LEU A 1 87 ? 0.671 -11.638 4.996 1.00 98.81 87 LEU A N 1
ATOM 668 C CA . LEU A 1 87 ? 1.334 -11.901 3.718 1.00 98.81 87 LEU A CA 1
ATOM 669 C C . LEU A 1 87 ? 2.098 -10.683 3.197 1.00 98.81 87 LEU A C 1
ATOM 671 O O . LEU A 1 87 ? 3.248 -10.820 2.776 1.00 98.81 87 LEU A O 1
ATOM 675 N N . LEU A 1 88 ? 1.513 -9.489 3.262 1.00 98.75 88 LEU A N 1
ATOM 676 C CA . LEU A 1 88 ? 2.173 -8.266 2.798 1.00 98.75 88 LEU A CA 1
ATOM 677 C C . LEU A 1 88 ? 3.367 -7.882 3.680 1.00 98.75 88 LEU A C 1
ATOM 679 O O . LEU A 1 88 ? 4.426 -7.508 3.176 1.00 98.75 88 LEU A O 1
ATOM 683 N N . GLU A 1 89 ? 3.274 -8.067 4.994 1.00 98.25 89 GLU A N 1
ATOM 684 C CA . GLU A 1 89 ? 4.430 -7.894 5.876 1.00 98.25 89 GLU A CA 1
ATOM 685 C C . GLU A 1 89 ? 5.525 -8.931 5.590 1.00 98.25 89 GLU A C 1
ATOM 687 O O . GLU A 1 89 ? 6.720 -8.615 5.640 1.00 98.25 89 GLU A O 1
ATOM 692 N N . ARG A 1 90 ? 5.148 -10.167 5.227 1.00 98.38 90 ARG A N 1
ATOM 693 C CA . ARG A 1 90 ? 6.101 -11.167 4.718 1.00 98.38 90 ARG A CA 1
ATOM 694 C C . ARG A 1 90 ? 6.765 -10.698 3.428 1.00 98.38 90 ARG A C 1
ATOM 696 O O . ARG A 1 90 ? 7.977 -10.864 3.293 1.00 98.38 90 ARG A O 1
ATOM 703 N N . ALA A 1 91 ? 6.013 -10.093 2.512 1.00 98.38 91 ALA A N 1
ATOM 704 C CA . ALA A 1 91 ? 6.559 -9.523 1.286 1.00 98.38 91 ALA A CA 1
ATOM 705 C C . ALA A 1 91 ? 7.608 -8.434 1.577 1.00 98.38 91 ALA A C 1
ATOM 707 O O . ALA A 1 91 ? 8.686 -8.475 0.983 1.00 98.38 91 ALA A O 1
ATOM 708 N N . LEU A 1 92 ? 7.379 -7.549 2.556 1.00 97.00 92 LEU A N 1
ATOM 709 C CA . LEU A 1 92 ? 8.375 -6.544 2.965 1.00 97.00 92 LEU A CA 1
ATOM 710 C C . LEU A 1 92 ? 9.652 -7.149 3.563 1.00 97.00 92 LEU A C 1
ATOM 712 O O . LEU A 1 92 ? 10.739 -6.594 3.381 1.00 97.00 92 LEU A O 1
ATOM 716 N N . ARG A 1 93 ? 9.565 -8.298 4.248 1.00 96.50 93 ARG A N 1
ATOM 717 C CA . ARG A 1 93 ? 10.764 -9.017 4.723 1.00 96.50 93 ARG A CA 1
ATOM 718 C C . ARG A 1 93 ? 11.632 -9.522 3.565 1.00 96.50 93 ARG A C 1
ATOM 720 O O . ARG A 1 93 ? 12.849 -9.582 3.710 1.00 96.50 93 ARG A O 1
ATOM 727 N N . ILE A 1 94 ? 11.022 -9.844 2.423 1.00 95.94 94 ILE A N 1
ATOM 728 C CA . ILE A 1 94 ? 11.707 -10.308 1.204 1.00 95.94 94 ILE A CA 1
ATOM 729 C C . ILE A 1 94 ? 12.218 -9.123 0.370 1.00 95.94 94 ILE A C 1
ATOM 731 O O . ILE A 1 94 ? 13.326 -9.161 -0.168 1.00 95.94 94 ILE A O 1
ATOM 735 N N . ALA A 1 95 ? 11.419 -8.063 0.251 1.00 95.38 95 ALA A N 1
ATOM 736 C CA . ALA A 1 95 ? 11.739 -6.872 -0.521 1.00 95.38 95 ALA A CA 1
ATOM 737 C C . ALA A 1 95 ? 11.325 -5.609 0.240 1.00 95.38 95 ALA A C 1
ATOM 739 O O . ALA A 1 95 ? 10.186 -5.160 0.170 1.00 95.38 95 ALA A O 1
ATOM 740 N N . LYS A 1 96 ? 12.292 -5.006 0.938 1.00 93.75 96 LYS A N 1
ATOM 741 C CA . LYS A 1 96 ? 12.067 -3.816 1.776 1.00 93.75 96 LYS A CA 1
ATOM 742 C C . LYS A 1 96 ? 11.676 -2.557 0.994 1.00 93.75 96 LYS A C 1
ATOM 744 O O . LYS A 1 96 ? 11.133 -1.636 1.594 1.00 93.75 96 LYS A O 1
ATOM 749 N N . ASN A 1 97 ? 11.950 -2.527 -0.311 1.00 92.44 97 ASN A N 1
ATOM 750 C CA . ASN A 1 97 ? 11.742 -1.381 -1.198 1.00 92.44 97 ASN A CA 1
ATOM 751 C C . ASN A 1 97 ? 10.743 -1.741 -2.311 1.00 92.44 97 ASN A C 1
ATOM 753 O O . ASN A 1 97 ? 11.079 -1.679 -3.490 1.00 92.44 97 ASN A O 1
ATOM 757 N N . GLU A 1 98 ? 9.545 -2.193 -1.942 1.00 96.38 98 GLU A N 1
ATOM 758 C CA . GLU A 1 98 ? 8.484 -2.524 -2.900 1.00 96.38 98 GLU A CA 1
ATOM 759 C C . GLU A 1 98 ? 7.256 -1.642 -2.644 1.00 96.38 98 GLU A C 1
ATOM 761 O O . GLU A 1 98 ? 6.496 -1.865 -1.698 1.00 96.38 98 GLU A O 1
ATOM 766 N N . SER A 1 99 ? 7.069 -0.618 -3.481 1.00 96.81 99 SER A N 1
ATOM 767 C CA . SER A 1 99 ? 6.007 0.385 -3.308 1.00 96.81 99 SER A CA 1
ATOM 768 C C . SER A 1 99 ? 4.611 -0.219 -3.423 1.00 96.81 99 SER A C 1
ATOM 770 O O . SER A 1 99 ? 3.738 0.124 -2.628 1.00 96.81 99 SER A O 1
ATOM 772 N N . ALA A 1 100 ? 4.434 -1.200 -4.312 1.00 97.88 100 ALA A N 1
ATOM 773 C CA . ALA A 1 100 ? 3.201 -1.969 -4.446 1.00 97.88 100 ALA A CA 1
ATOM 774 C C . ALA A 1 100 ? 2.757 -2.639 -3.130 1.00 97.88 100 ALA A C 1
ATOM 776 O O . ALA A 1 100 ? 1.558 -2.765 -2.881 1.00 97.88 100 ALA A O 1
ATOM 777 N N . VAL A 1 101 ? 3.703 -3.055 -2.277 1.00 98.50 101 VAL A N 1
ATOM 778 C CA . VAL A 1 101 ? 3.406 -3.655 -0.964 1.00 98.50 101 VAL A CA 1
ATOM 779 C C . VAL A 1 101 ? 3.065 -2.576 0.061 1.00 98.50 101 VAL A C 1
ATOM 781 O O . VAL A 1 101 ? 2.098 -2.728 0.806 1.00 98.50 101 VAL A O 1
ATOM 784 N N . TYR A 1 102 ? 3.819 -1.471 0.081 1.00 98.50 102 TYR A N 1
ATOM 785 C CA . TYR A 1 102 ? 3.528 -0.342 0.969 1.00 98.50 102 TYR A CA 1
ATOM 786 C C . TYR A 1 102 ? 2.146 0.261 0.705 1.00 98.50 102 TYR A C 1
ATOM 788 O O . TYR A 1 102 ? 1.419 0.496 1.662 1.00 98.50 102 TYR A O 1
ATOM 796 N N . LEU A 1 103 ? 1.744 0.421 -0.561 1.00 98.31 103 LEU A N 1
ATOM 797 C CA . LEU A 1 103 ? 0.410 0.906 -0.939 1.00 98.31 103 LEU A CA 1
ATOM 798 C C . LEU A 1 103 ? -0.716 0.067 -0.331 1.00 98.31 103 LEU A C 1
ATOM 800 O O . LEU A 1 103 ? -1.654 0.606 0.256 1.00 98.31 103 LEU A O 1
ATOM 804 N N . ARG A 1 104 ? -0.605 -1.259 -0.444 1.00 98.62 104 ARG A N 1
ATOM 805 C CA . ARG A 1 104 ? -1.605 -2.194 0.083 1.00 98.62 104 ARG A CA 1
ATOM 806 C C . ARG A 1 104 ? -1.661 -2.154 1.604 1.00 98.62 104 ARG A C 1
ATOM 808 O O . ARG A 1 104 ? -2.745 -2.086 2.168 1.00 98.62 104 ARG A O 1
ATOM 815 N N . LEU A 1 105 ? -0.504 -2.133 2.273 1.00 98.69 105 LEU A N 1
ATOM 816 C CA . LEU A 1 105 ? -0.441 -2.012 3.733 1.00 98.69 105 LEU A CA 1
ATOM 817 C C . LEU A 1 105 ? -1.012 -0.680 4.227 1.00 98.69 105 LEU A C 1
ATOM 819 O O . LEU A 1 105 ? -1.732 -0.667 5.222 1.00 98.69 105 LEU A O 1
ATOM 823 N N . SER A 1 106 ? -0.745 0.421 3.525 1.00 98.31 106 SER A N 1
ATOM 824 C CA . SER A 1 106 ? -1.341 1.720 3.832 1.00 98.31 106 SER A CA 1
ATOM 825 C C . SER A 1 106 ? -2.860 1.672 3.759 1.00 98.31 106 SER A C 1
ATOM 827 O O . SER A 1 106 ? -3.526 2.054 4.722 1.00 98.31 106 SER A O 1
ATOM 829 N N . HIS A 1 107 ? -3.415 1.144 2.670 1.00 98.25 107 HIS A N 1
ATOM 830 C CA . HIS A 1 107 ? -4.863 1.040 2.527 1.00 98.25 107 HIS A CA 1
ATOM 831 C C . HIS A 1 107 ? -5.482 0.094 3.565 1.00 98.25 107 HIS A C 1
ATOM 833 O O . HIS A 1 107 ? -6.440 0.467 4.235 1.00 98.25 107 HIS A O 1
ATOM 839 N N . LEU A 1 108 ? -4.905 -1.096 3.765 1.00 98.25 108 LEU A N 1
ATOM 840 C CA . LEU A 1 108 ? -5.383 -2.077 4.746 1.00 98.25 108 LEU A CA 1
ATOM 841 C C . LEU A 1 108 ? -5.411 -1.518 6.166 1.00 98.25 108 LEU A C 1
ATOM 843 O O . LEU A 1 108 ? -6.384 -1.719 6.888 1.00 98.25 108 LEU A O 1
ATOM 847 N N . ARG A 1 109 ? -4.358 -0.805 6.580 1.00 98.19 109 ARG A N 1
ATOM 848 C CA . ARG A 1 109 ? -4.328 -0.174 7.906 1.00 98.19 109 ARG A CA 1
ATOM 849 C C . ARG A 1 109 ? -5.402 0.898 8.027 1.00 98.19 109 ARG A C 1
ATOM 851 O O . ARG A 1 109 ? -6.008 1.013 9.086 1.00 98.19 109 ARG A O 1
ATOM 858 N N . LEU A 1 110 ? -5.693 1.634 6.956 1.00 96.88 110 LEU A N 1
ATOM 859 C CA . LEU A 1 110 ? -6.781 2.606 6.967 1.00 96.88 110 LEU A CA 1
ATOM 860 C C . LEU A 1 110 ? -8.157 1.926 7.078 1.00 96.88 110 LEU A C 1
ATOM 862 O O . LEU A 1 110 ? -8.946 2.331 7.927 1.00 96.88 110 LEU A O 1
ATOM 866 N N . GLU A 1 111 ? -8.410 0.850 6.321 1.00 96.50 111 GLU A N 1
ATOM 867 C CA . GLU A 1 111 ? -9.633 0.029 6.448 1.00 96.50 111 GLU A CA 1
ATOM 868 C C . GLU A 1 111 ? -9.812 -0.546 7.866 1.00 96.50 111 GLU A C 1
ATOM 870 O O . GLU A 1 111 ? -10.932 -0.689 8.349 1.00 96.50 111 GLU A O 1
ATOM 875 N N . GLN A 1 112 ? -8.713 -0.842 8.563 1.00 96.81 112 GLN A N 1
ATOM 876 C CA . GLN A 1 112 ? -8.719 -1.331 9.947 1.00 96.81 112 GLN A CA 1
ATOM 877 C C . GLN A 1 112 ? -8.903 -0.223 11.001 1.00 96.81 112 GLN A C 1
ATOM 879 O O . GLN A 1 112 ? -8.930 -0.520 12.195 1.00 96.81 112 GLN A O 1
ATOM 884 N N . GLY A 1 113 ? -8.995 1.049 10.599 1.00 96.69 113 GLY A N 1
ATOM 885 C CA . GLY A 1 113 ? -9.067 2.193 11.518 1.00 96.69 113 GLY A CA 1
ATOM 886 C C . GLY A 1 113 ? -7.716 2.611 12.116 1.00 96.69 113 GLY A C 1
ATOM 887 O O . GLY A 1 113 ? -7.663 3.404 13.054 1.00 96.69 113 GLY A O 1
ATOM 888 N N . LEU A 1 114 ? -6.605 2.113 11.570 1.00 97.31 114 LEU A N 1
ATOM 889 C CA . LEU A 1 114 ? -5.235 2.329 12.042 1.00 97.31 114 LEU A CA 1
ATOM 890 C C . LEU A 1 114 ? -4.537 3.424 11.213 1.00 97.31 114 LEU A C 1
ATOM 892 O O . LEU A 1 114 ? -3.509 3.207 10.567 1.00 97.31 114 LEU A O 1
ATOM 896 N N . ALA A 1 115 ? -5.098 4.637 11.227 1.00 96.56 115 ALA A N 1
ATOM 897 C CA . ALA A 1 115 ? -4.670 5.744 10.359 1.00 96.56 115 ALA A CA 1
ATOM 898 C C . ALA A 1 115 ? -3.183 6.134 10.514 1.00 96.56 115 ALA A C 1
ATOM 900 O O . ALA A 1 115 ? -2.493 6.392 9.527 1.00 96.56 115 ALA A O 1
ATOM 901 N N . LYS A 1 116 ? -2.645 6.118 11.742 1.00 97.06 116 LYS A N 1
ATOM 902 C CA . LYS A 1 116 ? -1.222 6.427 11.986 1.00 97.06 116 LYS A CA 1
ATOM 903 C C . LYS A 1 116 ? -0.290 5.424 11.310 1.00 97.06 116 LYS A C 1
ATOM 905 O O . LYS A 1 116 ? 0.734 5.798 10.747 1.00 97.06 116 LYS A O 1
ATOM 910 N N . GLU A 1 117 ? -0.648 4.148 11.360 1.00 97.94 117 GLU A N 1
ATOM 911 C CA . GLU A 1 117 ? 0.135 3.077 10.746 1.00 97.94 117 GLU A CA 1
ATOM 912 C C . GLU A 1 117 ? 0.004 3.111 9.225 1.00 97.94 117 GLU A C 1
ATOM 914 O O . GLU A 1 117 ? 0.997 2.914 8.527 1.00 97.94 117 GLU A O 1
ATOM 919 N N . SER A 1 118 ? -1.186 3.446 8.718 1.00 98.19 118 SER A N 1
ATOM 920 C CA . SER A 1 118 ? -1.420 3.695 7.294 1.00 98.19 118 SER A CA 1
ATOM 921 C C . SER A 1 118 ? -0.447 4.738 6.730 1.00 98.19 118 SER A C 1
ATOM 923 O O . SER A 1 118 ? 0.306 4.448 5.790 1.00 98.19 118 SER A O 1
ATOM 925 N N . SER A 1 119 ? -0.391 5.911 7.368 1.00 98.19 119 SER A N 1
ATOM 926 C CA . SER A 1 119 ? 0.512 7.006 6.995 1.00 98.19 119 SER A CA 1
ATOM 927 C C . SER A 1 119 ? 1.987 6.634 7.171 1.00 98.19 119 SER A C 1
ATOM 929 O O . SER A 1 119 ? 2.821 6.946 6.315 1.00 98.19 119 SER A O 1
ATOM 931 N N . ALA A 1 120 ? 2.332 5.877 8.218 1.00 97.62 120 ALA A N 1
ATOM 932 C CA . ALA A 1 120 ? 3.698 5.399 8.424 1.00 97.62 120 ALA A CA 1
ATOM 933 C C . ALA A 1 120 ? 4.170 4.453 7.303 1.00 97.62 120 ALA A C 1
ATOM 935 O O . ALA A 1 120 ? 5.302 4.582 6.827 1.00 97.62 120 ALA A O 1
ATOM 936 N N . PHE A 1 121 ? 3.323 3.522 6.847 1.00 98.19 121 PHE A N 1
ATOM 937 C CA . PHE A 1 121 ? 3.643 2.679 5.690 1.00 98.19 121 PHE A CA 1
ATOM 938 C C . PHE A 1 121 ? 3.749 3.496 4.403 1.00 98.19 121 PHE A C 1
ATOM 940 O O . PHE A 1 121 ? 4.676 3.268 3.623 1.00 98.19 121 PHE A O 1
ATOM 947 N N . ALA A 1 122 ? 2.879 4.488 4.218 1.00 98.06 122 ALA A N 1
ATOM 948 C CA . ALA A 1 122 ? 2.871 5.310 3.014 1.00 98.06 122 ALA A CA 1
ATOM 949 C C . ALA A 1 122 ? 4.150 6.143 2.906 1.00 98.06 122 ALA A C 1
ATOM 951 O O . ALA A 1 122 ? 4.843 6.119 1.889 1.00 98.06 122 ALA A O 1
ATOM 952 N N . SER A 1 123 ? 4.527 6.778 4.016 1.00 97.50 123 SER A N 1
ATOM 953 C CA . SER A 1 123 ? 5.772 7.532 4.162 1.00 97.50 123 SER A CA 1
ATOM 954 C C . SER A 1 123 ? 6.998 6.680 3.835 1.00 97.50 123 SER A C 1
ATOM 956 O O . SER A 1 123 ? 7.917 7.142 3.164 1.00 97.50 123 SER A O 1
ATOM 958 N N . ARG A 1 124 ? 7.015 5.409 4.260 1.00 96.69 124 ARG A N 1
ATOM 959 C CA . ARG A 1 124 ? 8.093 4.471 3.905 1.00 96.69 124 ARG A CA 1
ATOM 960 C C . ARG A 1 124 ? 8.091 4.117 2.420 1.00 96.69 124 ARG A C 1
ATOM 962 O O . ARG A 1 124 ? 9.162 4.066 1.822 1.00 96.69 124 ARG A O 1
ATOM 969 N N . GLY A 1 125 ? 6.918 3.910 1.825 1.00 96.69 125 GLY A N 1
ATOM 970 C CA . GLY A 1 125 ? 6.778 3.682 0.388 1.00 96.69 125 GLY A CA 1
ATOM 971 C C . GLY A 1 125 ? 7.313 4.844 -0.451 1.00 96.69 125 GLY A C 1
ATOM 972 O O . GLY A 1 125 ? 7.981 4.607 -1.453 1.00 96.69 125 GLY A O 1
ATOM 973 N N . LEU A 1 126 ? 7.106 6.089 -0.009 1.00 96.88 126 LEU A N 1
ATOM 974 C CA . LEU A 1 126 ? 7.583 7.296 -0.699 1.00 96.88 126 LEU A CA 1
ATOM 975 C C . LEU A 1 126 ? 9.114 7.429 -0.721 1.00 96.88 126 LEU A C 1
ATOM 977 O O . LEU A 1 126 ? 9.661 8.091 -1.599 1.00 96.88 126 LEU A O 1
ATOM 981 N N . ILE A 1 127 ? 9.827 6.777 0.204 1.00 96.00 127 ILE A N 1
ATOM 982 C CA . ILE A 1 127 ? 11.301 6.745 0.204 1.00 96.00 127 ILE A CA 1
ATOM 983 C C . ILE A 1 127 ? 11.832 5.892 -0.9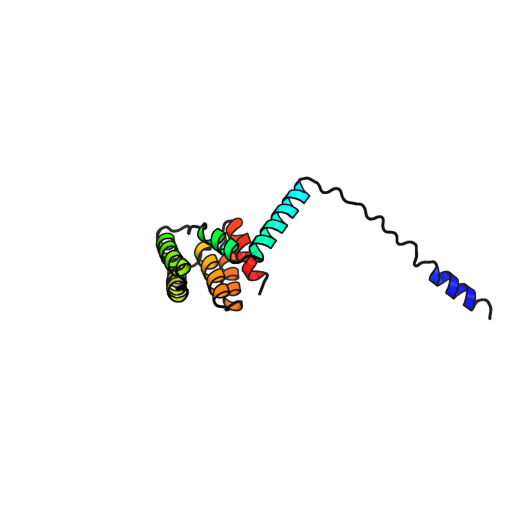62 1.00 96.00 127 ILE A C 1
ATOM 985 O O . ILE A 1 127 ? 12.992 6.030 -1.368 1.00 96.00 127 I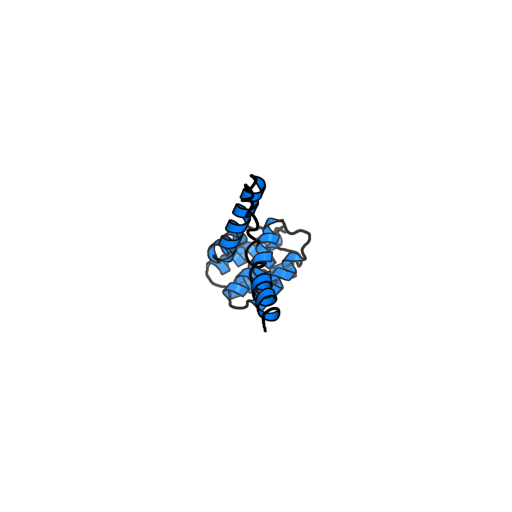LE A O 1
ATOM 989 N N . ASN A 1 128 ? 11.004 5.006 -1.524 1.00 94.62 128 ASN A N 1
ATOM 990 C CA . ASN A 1 128 ? 11.408 4.152 -2.624 1.00 94.62 128 ASN A CA 1
ATOM 991 C C . ASN A 1 128 ? 11.630 4.966 -3.908 1.00 94.62 128 ASN A C 1
ATOM 993 O O . ASN A 1 128 ? 10.690 5.291 -4.628 1.00 94.62 128 ASN A O 1
ATOM 997 N N . LYS A 1 129 ? 12.900 5.219 -4.241 1.00 93.31 129 LYS A N 1
ATOM 998 C CA . LYS A 1 129 ? 13.326 5.948 -5.455 1.00 93.31 129 LYS A CA 1
ATOM 999 C C . LYS A 1 129 ? 12.865 5.308 -6.762 1.00 93.31 129 LYS A C 1
ATOM 1001 O O . LYS A 1 129 ? 12.941 5.913 -7.823 1.00 93.31 129 LYS A O 1
ATOM 1006 N N . GLU A 1 130 ? 12.465 4.055 -6.673 1.00 92.94 130 GLU A N 1
ATOM 1007 C CA . GLU A 1 130 ? 12.039 3.232 -7.780 1.00 92.94 130 GLU A CA 1
ATOM 1008 C C . GLU A 1 130 ? 10.514 3.240 -7.982 1.00 92.94 130 GLU A C 1
ATOM 1010 O O . GLU A 1 130 ? 10.043 2.618 -8.934 1.00 92.94 130 GLU A O 1
ATOM 1015 N N . ALA A 1 131 ? 9.753 3.926 -7.124 1.00 95.62 131 ALA A N 1
ATOM 1016 C CA . ALA A 1 131 ? 8.315 4.108 -7.287 1.00 95.62 131 ALA A CA 1
ATOM 1017 C C . ALA A 1 131 ? 7.999 4.875 -8.581 1.00 95.62 131 ALA A C 1
ATOM 1019 O O . ALA A 1 131 ? 8.639 5.876 -8.908 1.00 95.62 131 ALA A O 1
ATOM 1020 N N . SER A 1 132 ? 6.986 4.422 -9.312 1.00 95.88 132 SER A N 1
ATOM 1021 C CA . SER A 1 132 ? 6.422 5.161 -10.438 1.00 95.88 132 SER A CA 1
ATOM 1022 C C . SER A 1 132 ? 5.720 6.438 -9.967 1.00 95.88 132 SER A C 1
ATOM 1024 O O . SER A 1 132 ? 5.293 6.551 -8.817 1.00 95.88 132 SER A O 1
ATOM 1026 N N . ALA A 1 133 ? 5.539 7.396 -10.880 1.00 95.38 133 ALA A N 1
ATOM 1027 C CA . ALA A 1 133 ? 4.810 8.629 -10.581 1.00 95.38 133 ALA A CA 1
ATOM 1028 C C . ALA A 1 133 ? 3.393 8.350 -10.049 1.00 95.38 133 ALA A C 1
ATOM 1030 O O . ALA A 1 133 ? 2.934 9.030 -9.135 1.00 95.38 133 ALA A O 1
ATOM 1031 N N . TRP A 1 134 ? 2.725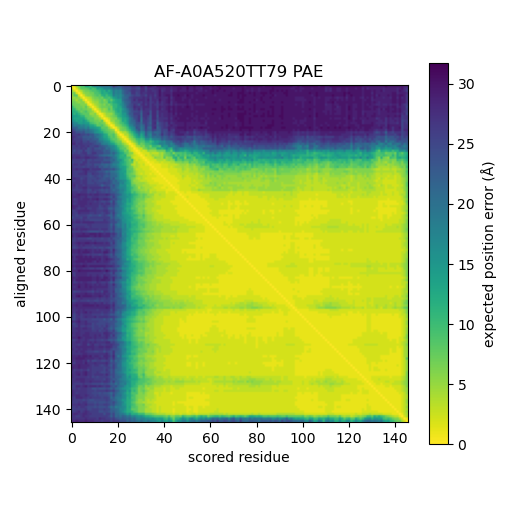 7.320 -10.577 1.00 95.81 134 TRP A N 1
ATOM 1032 C CA . TRP A 1 134 ? 1.394 6.938 -10.115 1.00 95.81 134 TRP A CA 1
ATOM 1033 C C . TRP A 1 134 ? 1.413 6.356 -8.700 1.00 95.81 134 TRP A C 1
ATOM 1035 O O . TRP A 1 134 ? 0.627 6.777 -7.859 1.00 95.81 134 TRP A O 1
ATOM 1045 N N . GLU A 1 135 ? 2.364 5.473 -8.386 1.00 97.44 135 GLU A N 1
ATOM 1046 C CA . GLU A 1 135 ? 2.530 4.967 -7.017 1.00 97.44 135 GLU A CA 1
ATOM 1047 C C . GLU A 1 135 ? 2.816 6.093 -6.018 1.00 97.44 135 GLU A C 1
ATOM 1049 O O . GLU A 1 135 ? 2.285 6.071 -4.912 1.00 97.44 135 GLU A O 1
ATOM 1054 N N . VAL A 1 136 ? 3.610 7.097 -6.406 1.00 97.31 136 VAL A N 1
ATOM 1055 C CA . VAL A 1 136 ? 3.876 8.281 -5.573 1.00 97.31 136 VAL A CA 1
ATOM 1056 C C . VAL A 1 136 ? 2.596 9.076 -5.313 1.00 97.31 136 VAL A C 1
ATOM 1058 O O . VAL A 1 136 ? 2.346 9.450 -4.166 1.00 97.31 136 VAL A O 1
ATOM 1061 N N . VAL A 1 137 ? 1.766 9.307 -6.336 1.00 95.94 137 VAL A N 1
ATOM 1062 C CA . VAL A 1 137 ? 0.466 9.980 -6.171 1.00 95.94 137 VAL A CA 1
ATOM 1063 C C . VAL A 1 137 ? -0.421 9.197 -5.204 1.00 95.94 137 VAL A C 1
ATOM 1065 O O . VAL A 1 137 ? -0.908 9.769 -4.231 1.00 95.94 137 VAL A O 1
ATOM 1068 N N . LEU A 1 138 ? -0.564 7.887 -5.415 1.00 97.06 138 LEU A N 1
ATOM 1069 C CA . LEU A 1 138 ? -1.382 7.023 -4.563 1.00 97.06 138 LEU A CA 1
ATOM 1070 C C . LEU A 1 138 ? -0.880 6.986 -3.110 1.00 97.06 138 LEU A C 1
ATOM 1072 O O . LEU A 1 138 ? -1.679 7.070 -2.182 1.00 97.06 138 LEU A O 1
ATOM 1076 N N . LEU A 1 139 ? 0.435 6.893 -2.889 1.00 97.38 139 LEU A N 1
ATOM 1077 C CA . LEU A 1 139 ? 1.023 6.903 -1.544 1.00 97.38 139 LEU A CA 1
ATOM 1078 C C . LEU A 1 139 ? 0.794 8.245 -0.836 1.00 97.38 139 LEU A C 1
ATOM 1080 O O . LEU A 1 139 ? 0.515 8.266 0.361 1.00 97.38 139 LEU A O 1
ATOM 1084 N N . SER A 1 140 ? 0.868 9.354 -1.576 1.00 96.44 140 SER A N 1
ATOM 1085 C CA . SER A 1 140 ? 0.704 10.706 -1.025 1.00 96.44 140 SER A CA 1
ATOM 1086 C C . SER A 1 140 ? -0.699 10.955 -0.459 1.00 96.44 140 SER A C 1
ATOM 1088 O O . SER A 1 140 ? -0.862 11.764 0.454 1.00 96.44 140 SER A O 1
ATOM 1090 N N . ILE A 1 141 ? -1.716 10.235 -0.946 1.00 96.06 141 ILE A N 1
ATOM 1091 C CA . ILE A 1 141 ? -3.085 10.311 -0.409 1.00 96.06 141 ILE A CA 1
ATOM 1092 C C . ILE A 1 141 ? -3.116 9.911 1.076 1.00 96.06 141 ILE 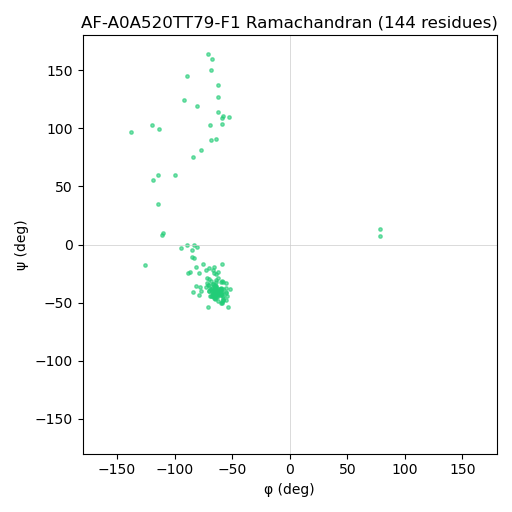A C 1
ATOM 1094 O O . ILE A 1 141 ? -3.811 10.533 1.874 1.00 96.06 141 ILE A O 1
ATOM 1098 N N . TYR A 1 142 ? -2.318 8.923 1.484 1.00 96.00 142 TYR A N 1
ATOM 1099 C CA . TYR A 1 142 ? -2.297 8.440 2.870 1.00 96.00 142 TYR A CA 1
ATOM 1100 C C . TYR A 1 142 ? -1.455 9.295 3.816 1.00 96.00 142 TYR A C 1
ATOM 1102 O O . TYR A 1 142 ? -1.631 9.206 5.028 1.00 96.00 142 TYR A O 1
ATOM 1110 N N . THR A 1 143 ? -0.531 10.104 3.295 1.00 93.50 143 THR A N 1
ATOM 1111 C CA . THR A 1 143 ? 0.299 10.997 4.120 1.00 93.50 143 THR A CA 1
ATOM 1112 C C . THR A 1 143 ? -0.348 12.356 4.346 1.00 93.50 143 THR A C 1
ATOM 1114 O O . THR A 1 143 ? -0.045 13.022 5.328 1.00 93.50 143 THR A O 1
ATOM 1117 N N . ASN A 1 144 ? -1.239 12.776 3.446 1.00 79.38 144 ASN A N 1
ATOM 1118 C CA . ASN A 1 144 ? -1.881 14.090 3.510 1.00 79.38 144 ASN A CA 1
ATOM 1119 C C . ASN A 1 144 ? -3.124 14.120 4.419 1.00 79.38 144 ASN A C 1
ATOM 1121 O O . ASN A 1 144 ? -3.622 15.200 4.721 1.00 79.38 144 ASN A O 1
ATOM 1125 N N . ASN A 1 145 ? -3.604 12.952 4.859 1.00 61.75 145 ASN A N 1
ATOM 1126 C CA . ASN A 1 145 ? -4.822 12.781 5.659 1.00 61.75 145 ASN A CA 1
ATOM 1127 C C . ASN A 1 145 ? -4.551 12.360 7.123 1.00 61.75 145 ASN A C 1
ATOM 1129 O O . ASN A 1 145 ? -5.483 11.970 7.826 1.00 61.75 145 ASN A O 1
ATOM 1133 N N . SER A 1 146 ? -3.289 12.384 7.574 1.00 50.44 146 SER A N 1
ATOM 1134 C CA . SER A 1 146 ? -2.847 11.897 8.897 1.00 50.44 146 SER A CA 1
ATOM 1135 C C . SER A 1 146 ? -2.441 12.983 9.877 1.00 50.44 146 SER A C 1
ATOM 1137 O O . SER A 1 146 ? -1.799 13.949 9.413 1.00 50.44 146 SER A O 1
#

Solvent-accessible surface area (backbone atoms only — not comparable to full-atom values): 8270 Å² total; per-residue (Å²): 142,65,68,71,63,54,55,60,56,58,66,62,65,70,76,76,79,76,78,71,78,79,74,78,73,77,73,49,75,70,53,51,52,51,50,53,50,51,53,51,52,49,53,40,68,74,32,65,68,59,40,50,57,58,52,72,70,50,71,48,92,47,72,76,46,33,57,42,47,55,54,19,49,58,30,42,79,70,66,38,57,67,63,16,49,56,38,42,55,50,38,39,76,76,41,80,77,42,41,48,48,21,48,51,52,16,51,52,27,42,78,71,71,37,47,71,58,7,20,53,34,14,55,57,29,65,68,34,87,82,51,50,74,65,55,46,54,59,28,46,55,41,51,75,76,101

Secondary structure (DSSP, 8-state):
--HHHHHHHHHHGGGS------------HHHHHHHHHHHHHHHHHH-HHHHHHHHHTPPPSSHHHHHHHHHHHHHHHTT-HHHHHHHHHHHHHH-TT-HHHHHHHHHHHHHTT-HHHHHHHHHHHHT-TT--HHHHHHHHHHHTT-